Protein AF-A0A357EX44-F1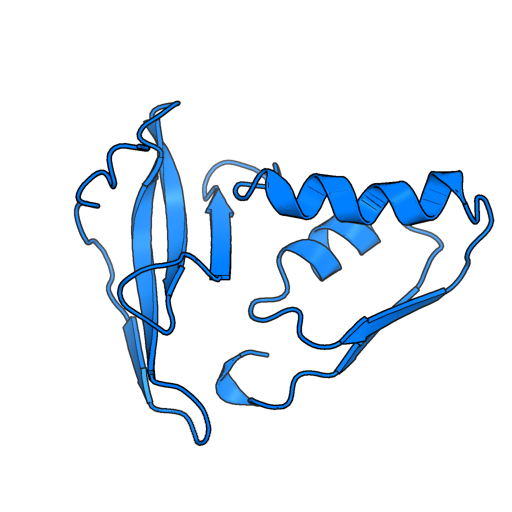 (afdb_monomer)

pLDDT: mean 89.26, std 13.4, range [33.53, 98.25]

Structure (mmCIF, N/CA/C/O backbone):
data_AF-A0A357EX44-F1
#
_entry.id   AF-A0A357EX44-F1
#
loop_
_atom_site.group_PDB
_atom_site.id
_atom_site.type_symbol
_atom_site.label_atom_id
_atom_site.label_alt_id
_atom_site.label_comp_id
_atom_site.label_asym_id
_atom_site.label_entity_id
_atom_site.label_seq_id
_atom_site.pdbx_PDB_ins_code
_atom_site.Cartn_x
_atom_site.Cartn_y
_atom_site.Cartn_z
_atom_site.occupancy
_atom_site.B_iso_or_equiv
_atom_site.auth_seq_id
_atom_site.auth_comp_id
_atom_site.auth_asym_id
_atom_site.auth_atom_id
_atom_site.pdbx_PDB_model_num
ATOM 1 N N . LEU A 1 1 ? 13.404 18.555 -5.361 1.00 33.53 1 LEU A N 1
ATOM 2 C CA . LEU A 1 1 ? 13.331 17.889 -6.678 1.00 33.53 1 LEU A CA 1
ATOM 3 C C . LEU A 1 1 ? 13.969 16.526 -6.474 1.00 33.53 1 LEU A C 1
ATOM 5 O O . LEU A 1 1 ? 15.186 16.462 -6.400 1.00 33.53 1 LEU A O 1
ATOM 9 N N . ALA A 1 2 ? 13.162 15.516 -6.144 1.00 37.91 2 ALA A N 1
ATOM 10 C CA . ALA A 1 2 ? 13.677 14.197 -5.790 1.00 37.91 2 ALA A CA 1
ATOM 11 C C . ALA A 1 2 ? 14.188 13.502 -7.054 1.00 37.91 2 ALA A C 1
ATOM 13 O O . ALA A 1 2 ? 13.525 13.530 -8.089 1.00 37.91 2 ALA A O 1
ATOM 14 N N . ASP A 1 3 ? 15.390 12.954 -6.947 1.00 36.22 3 ASP A N 1
ATOM 15 C CA . ASP A 1 3 ? 16.073 12.187 -7.974 1.00 36.22 3 ASP A CA 1
ATOM 16 C C . ASP A 1 3 ? 15.255 10.912 -8.232 1.00 36.22 3 ASP A C 1
ATOM 18 O O . ASP A 1 3 ? 15.151 10.043 -7.362 1.00 36.22 3 ASP A O 1
ATOM 22 N N . TYR A 1 4 ? 14.575 10.834 -9.378 1.00 42.22 4 TYR A N 1
ATOM 23 C CA . TYR A 1 4 ? 13.848 9.632 -9.784 1.00 42.22 4 TYR A CA 1
ATOM 24 C C . TYR A 1 4 ? 14.889 8.598 -10.215 1.00 42.22 4 TYR A C 1
ATOM 26 O O . TYR A 1 4 ? 15.261 8.515 -11.386 1.00 42.22 4 TYR A O 1
ATOM 34 N N . ALA A 1 5 ? 15.415 7.863 -9.235 1.00 47.81 5 ALA A N 1
ATOM 35 C CA . ALA A 1 5 ? 16.392 6.809 -9.446 1.00 47.81 5 ALA A CA 1
ATOM 36 C C . ALA A 1 5 ? 15.894 5.837 -10.528 1.00 47.81 5 ALA A C 1
ATOM 38 O O . ALA A 1 5 ? 14.788 5.300 -10.449 1.00 47.81 5 ALA A O 1
ATOM 39 N N . GLN A 1 6 ? 16.719 5.619 -11.554 1.00 51.50 6 GLN A N 1
ATOM 40 C CA . GLN A 1 6 ? 16.449 4.626 -12.586 1.00 51.50 6 GLN A CA 1
ATOM 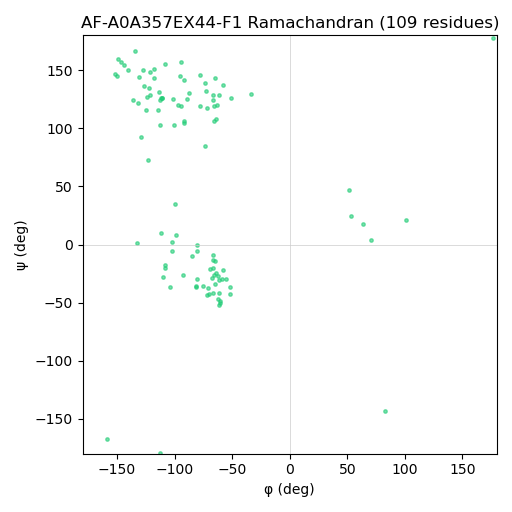41 C C . GLN A 1 6 ? 16.497 3.231 -11.958 1.00 51.50 6 GLN A C 1
ATOM 43 O O . GLN A 1 6 ? 17.568 2.713 -11.637 1.00 51.50 6 GLN A O 1
ATOM 48 N N . PHE A 1 7 ? 15.330 2.623 -11.774 1.00 57.38 7 PHE A N 1
ATOM 49 C CA . PHE A 1 7 ? 15.221 1.247 -11.314 1.00 57.38 7 PHE A CA 1
ATOM 50 C C . PHE A 1 7 ? 15.891 0.301 -12.319 1.00 57.38 7 PHE A C 1
ATOM 52 O O . PHE A 1 7 ? 15.585 0.324 -13.514 1.00 57.38 7 PHE A O 1
ATOM 59 N N . ARG A 1 8 ? 16.794 -0.572 -11.851 1.00 57.47 8 ARG A N 1
ATOM 60 C CA . ARG A 1 8 ? 17.196 -1.740 -12.648 1.00 57.47 8 ARG A CA 1
ATOM 61 C C . ARG A 1 8 ? 16.023 -2.713 -12.656 1.00 57.47 8 ARG A C 1
ATOM 63 O O . ARG A 1 8 ? 15.624 -3.176 -11.592 1.00 57.47 8 ARG A O 1
ATOM 70 N N . LEU A 1 9 ? 15.478 -2.965 -13.844 1.00 63.47 9 LEU A N 1
ATOM 71 C CA . LEU A 1 9 ? 14.323 -3.834 -14.056 1.00 63.47 9 LEU A CA 1
ATOM 72 C C . LEU A 1 9 ? 14.749 -5.306 -14.005 1.00 63.47 9 LEU A C 1
ATOM 74 O O . LEU A 1 9 ? 15.527 -5.756 -14.847 1.00 63.47 9 LEU A O 1
ATOM 78 N N . ALA A 1 10 ? 14.196 -6.057 -13.058 1.00 70.25 10 ALA A N 1
ATOM 79 C CA . ALA A 1 10 ? 14.163 -7.516 -13.080 1.00 70.25 10 ALA A CA 1
ATOM 80 C C . ALA A 1 10 ? 12.700 -7.990 -13.042 1.00 70.25 10 ALA A C 1
ATOM 82 O O . ALA A 1 10 ? 11.847 -7.315 -12.473 1.00 70.25 10 ALA A O 1
ATOM 83 N N . ALA A 1 11 ? 12.400 -9.136 -13.663 1.00 81.94 11 ALA A N 1
ATOM 84 C CA . ALA A 1 11 ? 11.076 -9.774 -13.608 1.00 81.94 11 ALA A CA 1
ATOM 85 C C . ALA A 1 11 ? 9.884 -8.847 -13.967 1.00 81.94 11 ALA A C 1
ATOM 87 O O . ALA A 1 11 ? 8.880 -8.809 -13.256 1.00 81.94 11 ALA A O 1
ATOM 88 N N . LEU A 1 12 ? 9.996 -8.093 -15.071 1.00 90.25 12 LEU A N 1
ATOM 89 C CA . LEU A 1 12 ? 8.915 -7.230 -15.555 1.00 90.25 12 LEU A CA 1
ATOM 90 C C . LEU A 1 12 ? 7.710 -8.060 -16.022 1.00 90.25 12 LEU A C 1
ATOM 92 O O . LEU A 1 12 ? 7.828 -8.884 -16.927 1.00 90.25 12 LEU A O 1
ATOM 96 N N . ASN A 1 13 ? 6.552 -7.765 -15.447 1.00 91.50 13 ASN A N 1
ATOM 97 C CA . ASN A 1 13 ? 5.236 -8.162 -15.920 1.00 91.50 13 ASN A CA 1
ATOM 98 C C . ASN A 1 13 ? 4.523 -6.898 -16.403 1.00 91.50 13 ASN A C 1
ATOM 100 O O . ASN A 1 13 ? 4.450 -5.917 -15.666 1.00 91.50 13 ASN A O 1
ATOM 104 N N . ASP A 1 14 ? 4.032 -6.915 -17.636 1.00 93.75 14 ASP A N 1
ATOM 105 C CA . ASP A 1 14 ? 3.343 -5.792 -18.274 1.00 93.75 14 ASP A CA 1
ATOM 106 C C . ASP A 1 14 ? 1.974 -6.295 -18.741 1.00 93.75 14 ASP A C 1
ATOM 108 O O . ASP A 1 14 ? 1.897 -7.243 -19.525 1.00 93.75 14 ASP A O 1
ATOM 112 N N . ILE A 1 15 ? 0.913 -5.743 -18.159 1.00 93.75 15 ILE A N 1
ATOM 113 C CA . ILE A 1 15 ? -0.452 -6.263 -18.222 1.00 93.75 15 ILE A CA 1
ATOM 114 C C . ILE A 1 15 ? -1.378 -5.105 -18.580 1.00 93.75 15 ILE A C 1
ATOM 116 O O . ILE A 1 15 ? -1.452 -4.125 -17.845 1.00 93.75 15 ILE A O 1
ATOM 120 N N . ASP A 1 16 ? -2.118 -5.234 -19.677 1.00 95.75 16 ASP A N 1
ATOM 121 C CA . ASP A 1 16 ? -3.225 -4.329 -19.984 1.00 95.75 16 ASP A CA 1
ATOM 122 C C . ASP A 1 16 ? -4.515 -4.850 -19.334 1.00 95.75 16 ASP A C 1
ATOM 124 O O . ASP A 1 16 ? -4.873 -6.024 -19.471 1.00 95.75 16 ASP A O 1
ATOM 128 N N . THR A 1 17 ? -5.215 -3.967 -18.631 1.00 95.06 17 THR A N 1
ATOM 129 C CA . THR A 1 17 ? -6.556 -4.176 -18.076 1.00 95.06 17 THR A CA 1
ATOM 130 C C . THR A 1 17 ? -7.555 -3.273 -18.799 1.00 95.06 17 THR A C 1
ATOM 132 O O . THR A 1 17 ? -7.201 -2.519 -19.706 1.00 95.06 17 THR A O 1
ATOM 135 N N . GLU A 1 18 ? -8.828 -3.326 -18.404 1.00 95.50 18 GLU A N 1
ATOM 136 C CA . GLU A 1 18 ? -9.843 -2.408 -18.935 1.00 95.50 18 GLU A CA 1
ATOM 137 C C . GLU A 1 18 ? -9.529 -0.934 -18.618 1.00 95.50 18 GLU A C 1
ATOM 139 O O . GLU A 1 18 ? -9.864 -0.052 -19.408 1.00 95.50 18 GLU A O 1
ATOM 144 N N . TYR A 1 19 ? -8.860 -0.664 -17.491 1.00 94.69 19 TYR A N 1
ATOM 145 C CA . TYR A 1 19 ? -8.646 0.696 -16.993 1.00 94.69 19 TYR A CA 1
ATOM 146 C C . TYR A 1 19 ? -7.192 1.166 -17.091 1.00 94.69 19 TYR A C 1
ATOM 148 O O . TYR A 1 19 ? -6.958 2.371 -17.194 1.00 94.69 19 TYR A O 1
ATOM 156 N N . ASN A 1 20 ? -6.210 0.261 -17.049 1.00 94.06 20 ASN A N 1
ATOM 157 C CA . ASN A 1 20 ? -4.805 0.620 -16.885 1.00 94.06 20 ASN A CA 1
ATOM 158 C C . ASN A 1 20 ? -3.853 -0.316 -17.630 1.00 94.06 20 ASN A C 1
ATOM 160 O O . ASN A 1 20 ? -4.128 -1.491 -17.845 1.00 94.06 20 ASN A O 1
ATOM 164 N N . ARG A 1 21 ? -2.653 0.197 -17.916 1.00 94.94 21 ARG A N 1
ATOM 165 C CA . ARG A 1 21 ? -1.494 -0.629 -18.259 1.00 94.94 21 ARG A CA 1
ATOM 166 C C . ARG A 1 21 ? -0.592 -0.779 -17.044 1.00 94.94 21 ARG A C 1
ATOM 168 O O . ARG A 1 21 ? 0.152 0.137 -16.693 1.00 94.94 21 ARG A O 1
ATOM 175 N N . ILE A 1 22 ? -0.667 -1.932 -16.405 1.00 94.62 22 ILE A N 1
ATOM 176 C CA . ILE A 1 22 ? 0.012 -2.252 -15.157 1.00 94.62 22 ILE A CA 1
ATOM 177 C C . ILE A 1 22 ? 1.390 -2.838 -15.457 1.00 94.62 22 ILE A C 1
ATOM 179 O O . ILE A 1 22 ? 1.527 -3.840 -16.150 1.00 94.62 22 ILE A O 1
ATOM 183 N N . ARG A 1 23 ? 2.428 -2.243 -14.875 1.00 94.12 23 ARG A N 1
ATOM 184 C CA . ARG A 1 23 ? 3.808 -2.727 -14.909 1.00 94.12 23 ARG A CA 1
ATOM 185 C C . ARG A 1 23 ? 4.235 -3.119 -13.506 1.00 94.12 23 ARG A C 1
ATOM 187 O O . ARG A 1 23 ? 4.332 -2.263 -12.633 1.00 94.12 23 ARG A O 1
ATOM 194 N N . ILE A 1 24 ? 4.511 -4.399 -13.294 1.00 93.81 24 ILE A N 1
ATOM 195 C CA . ILE A 1 24 ? 5.032 -4.933 -12.033 1.00 93.81 24 ILE A CA 1
ATOM 196 C C . ILE A 1 24 ? 6.456 -5.401 -12.271 1.00 93.81 24 ILE A C 1
ATOM 198 O O . ILE A 1 24 ? 6.698 -6.199 -13.170 1.00 93.81 24 ILE A O 1
ATOM 202 N N . PHE A 1 25 ? 7.405 -4.933 -11.475 1.00 94.12 25 PHE A N 1
ATOM 203 C CA . PHE A 1 25 ? 8.797 -5.349 -11.610 1.00 94.12 25 PHE A CA 1
ATOM 204 C C . PHE A 1 25 ? 9.513 -5.334 -10.269 1.00 94.12 25 PHE A C 1
ATOM 206 O O . PHE A 1 25 ? 9.095 -4.679 -9.313 1.00 94.12 25 PHE A O 1
ATOM 213 N N . GLU A 1 26 ? 10.607 -6.078 -10.211 1.00 95.31 26 GLU A N 1
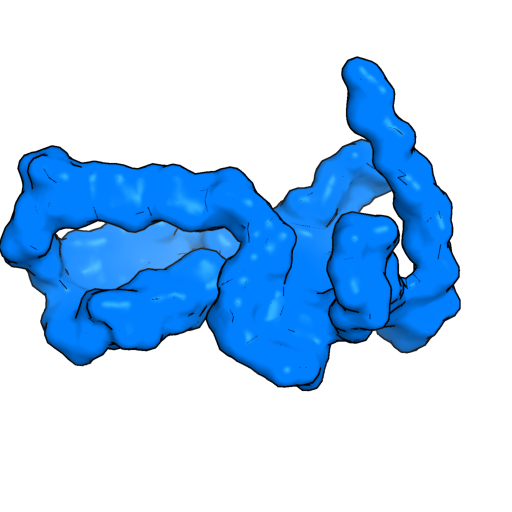ATOM 214 C CA . GLU A 1 26 ? 11.504 -6.092 -9.071 1.00 95.31 26 GLU A CA 1
ATOM 215 C C . GLU A 1 26 ? 12.656 -5.122 -9.286 1.00 95.31 26 GLU A C 1
ATOM 217 O O . GLU A 1 26 ? 13.138 -4.913 -10.404 1.00 95.31 26 GLU A O 1
ATOM 222 N N . THR A 1 27 ? 13.082 -4.507 -8.192 1.00 93.56 27 THR A N 1
ATOM 223 C CA . THR A 1 27 ? 14.180 -3.554 -8.159 1.00 93.56 27 THR A CA 1
ATOM 224 C C . THR A 1 27 ? 14.749 -3.446 -6.743 1.00 93.56 27 THR A C 1
ATOM 226 O O . THR A 1 27 ? 14.465 -4.273 -5.879 1.00 93.56 27 THR A O 1
ATOM 229 N N . THR A 1 28 ? 15.572 -2.436 -6.493 1.00 93.81 28 THR A N 1
ATOM 230 C CA . THR A 1 28 ? 16.176 -2.168 -5.191 1.00 93.81 28 THR A CA 1
ATOM 231 C C . THR A 1 28 ? 15.800 -0.766 -4.737 1.00 93.81 28 THR A C 1
ATOM 233 O O . THR A 1 28 ? 15.869 0.177 -5.525 1.00 93.81 28 THR A O 1
ATOM 236 N N . ASP A 1 29 ? 15.411 -0.625 -3.473 1.00 91.50 29 ASP A N 1
ATOM 237 C CA . ASP A 1 29 ? 15.188 0.681 -2.857 1.00 91.50 29 ASP A CA 1
ATOM 238 C C . ASP A 1 29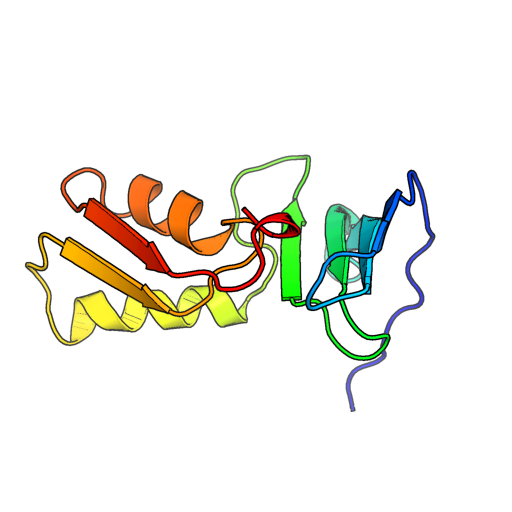 ? 16.509 1.471 -2.823 1.00 91.50 29 ASP A C 1
ATOM 240 O O . ASP A 1 29 ? 17.478 1.010 -2.209 1.00 91.50 29 ASP A O 1
ATOM 244 N N . PRO A 1 30 ? 16.591 2.649 -3.465 1.00 88.56 30 PRO A N 1
ATOM 245 C CA . PRO A 1 30 ? 17.823 3.427 -3.506 1.00 88.56 30 PRO A CA 1
ATOM 246 C C . PRO A 1 30 ? 18.244 3.973 -2.132 1.00 88.56 30 PRO A C 1
ATOM 248 O O . PRO A 1 30 ? 19.415 4.303 -1.960 1.00 88.56 30 PRO A O 1
ATOM 251 N N . GLU A 1 31 ? 17.335 4.079 -1.156 1.00 89.62 31 GLU A N 1
ATOM 252 C CA . GLU A 1 31 ? 17.652 4.630 0.166 1.00 89.62 31 GLU A CA 1
ATOM 253 C C . GLU A 1 31 ? 18.315 3.608 1.101 1.00 89.62 31 GLU A C 1
ATOM 255 O O . GLU A 1 31 ? 19.171 3.974 1.907 1.00 89.62 31 GLU A O 1
ATOM 260 N N . ASN A 1 32 ? 17.907 2.338 1.037 1.00 91.75 32 ASN A N 1
ATOM 261 C CA . ASN A 1 32 ? 18.318 1.312 2.007 1.00 91.75 32 ASN A CA 1
ATOM 262 C C . ASN A 1 32 ? 18.794 -0.005 1.376 1.00 91.75 32 ASN A C 1
ATOM 264 O O . ASN A 1 32 ? 19.168 -0.926 2.099 1.00 91.75 32 ASN A O 1
ATOM 268 N N . LEU A 1 33 ? 18.814 -0.083 0.044 1.00 93.75 33 LEU A N 1
ATOM 269 C CA . LEU A 1 33 ? 19.278 -1.225 -0.740 1.00 93.75 33 LEU A CA 1
ATOM 270 C C . LEU A 1 33 ? 18.469 -2.521 -0.558 1.00 93.75 33 LEU A C 1
ATOM 272 O O . LEU A 1 33 ? 18.934 -3.594 -0.947 1.00 93.75 33 LEU A O 1
ATOM 276 N N . ARG A 1 34 ? 17.249 -2.444 -0.015 1.00 94.75 34 ARG A N 1
ATOM 277 C CA . ARG A 1 34 ? 16.370 -3.609 0.143 1.00 94.75 34 ARG A CA 1
ATOM 278 C C . ARG A 1 34 ? 15.692 -3.988 -1.180 1.00 94.75 34 ARG A C 1
ATOM 280 O O . ARG A 1 34 ? 15.368 -3.103 -1.979 1.00 94.75 34 ARG A O 1
ATOM 287 N N . PRO A 1 35 ? 15.448 -5.286 -1.430 1.00 95.50 35 PRO A N 1
ATOM 288 C CA . PRO A 1 35 ? 14.727 -5.744 -2.610 1.00 95.50 35 PRO A CA 1
ATOM 289 C C . PRO A 1 35 ? 13.260 -5.300 -2.558 1.00 95.50 35 PRO A C 1
ATOM 291 O O . PRO A 1 35 ? 12.552 -5.532 -1.578 1.00 95.50 35 PRO A O 1
ATOM 294 N N . LEU A 1 36 ? 12.803 -4.682 -3.642 1.00 94.88 36 LEU A N 1
ATOM 295 C CA . LEU A 1 36 ? 11.458 -4.152 -3.823 1.00 94.88 36 LEU A CA 1
ATOM 296 C C . LEU A 1 36 ? 10.761 -4.867 -4.969 1.00 94.88 36 LEU A C 1
ATOM 298 O O . LEU A 1 36 ? 11.361 -5.103 -6.014 1.00 94.88 36 LEU A O 1
ATOM 302 N N . ARG A 1 37 ? 9.459 -5.091 -4.820 1.00 94.50 37 ARG A N 1
ATOM 303 C CA . ARG A 1 37 ? 8.550 -5.267 -5.951 1.00 94.50 37 ARG A CA 1
ATOM 304 C C . ARG A 1 37 ? 7.633 -4.063 -6.016 1.00 94.50 37 ARG A C 1
ATOM 306 O O . ARG A 1 37 ? 6.986 -3.730 -5.025 1.00 94.50 37 ARG A O 1
ATOM 313 N N . VAL A 1 38 ? 7.593 -3.419 -7.173 1.00 93.88 38 VAL A N 1
ATOM 314 C CA . VAL A 1 38 ? 6.812 -2.204 -7.409 1.00 93.88 38 VAL A CA 1
ATOM 315 C C . VAL A 1 38 ? 5.770 -2.447 -8.488 1.00 93.88 38 VAL A C 1
ATOM 317 O O . VAL A 1 38 ? 5.969 -3.274 -9.376 1.00 93.88 38 VAL A O 1
ATOM 320 N N . MET A 1 39 ? 4.670 -1.712 -8.401 1.00 93.81 39 MET A N 1
ATOM 321 C CA . MET A 1 39 ? 3.607 -1.657 -9.393 1.00 93.81 39 MET A CA 1
ATOM 322 C C . MET A 1 39 ? 3.445 -0.213 -9.864 1.00 93.81 39 MET A C 1
ATOM 324 O O . MET A 1 39 ? 3.308 0.702 -9.045 1.00 93.81 39 MET A O 1
ATOM 328 N N . MET A 1 40 ? 3.463 -0.039 -11.183 1.00 93.81 40 MET A N 1
ATOM 329 C CA . MET A 1 40 ? 3.341 1.236 -11.876 1.00 93.81 40 MET A CA 1
ATOM 330 C C . MET A 1 40 ? 2.221 1.194 -12.915 1.00 93.81 40 MET A C 1
ATOM 332 O O . MET A 1 40 ? 2.143 0.231 -13.670 1.00 93.81 40 MET A O 1
ATOM 336 N N . ILE A 1 41 ? 1.393 2.235 -13.004 1.00 93.31 41 ILE A N 1
ATOM 337 C CA . ILE A 1 41 ? 0.376 2.371 -14.079 1.00 93.31 41 ILE A CA 1
ATOM 338 C C . ILE A 1 41 ? 0.740 3.468 -15.085 1.00 93.31 41 ILE A C 1
ATOM 340 O O . ILE A 1 41 ? 0.318 3.469 -16.238 1.00 93.31 41 ILE A O 1
ATOM 344 N N . ASP A 1 42 ? 1.614 4.377 -14.669 1.00 88.94 42 ASP A N 1
ATOM 345 C CA . ASP A 1 42 ? 2.160 5.474 -15.452 1.00 88.94 42 ASP A CA 1
ATOM 346 C C . ASP A 1 42 ? 3.686 5.542 -15.219 1.00 88.94 42 ASP A C 1
ATOM 348 O O . ASP A 1 42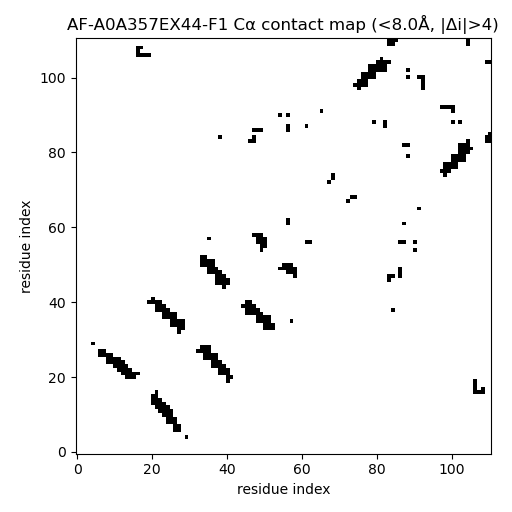 ? 4.203 4.839 -14.353 1.00 88.94 42 ASP A O 1
ATOM 352 N N . PRO A 1 43 ? 4.460 6.293 -16.020 1.00 82.38 43 PRO A N 1
ATOM 353 C CA . PRO A 1 43 ? 5.914 6.352 -15.860 1.00 82.38 43 PRO A CA 1
ATOM 354 C C . PRO A 1 43 ? 6.393 7.296 -14.740 1.00 82.38 43 PRO A C 1
ATOM 356 O O . PRO A 1 43 ? 7.601 7.428 -14.557 1.00 82.38 43 PRO A O 1
ATOM 359 N N . TYR A 1 44 ? 5.497 7.980 -14.028 1.00 83.62 44 TYR A N 1
ATOM 360 C CA . TYR A 1 44 ? 5.832 9.065 -13.104 1.00 83.62 44 TYR A CA 1
ATOM 361 C C . TYR A 1 44 ? 5.754 8.651 -11.635 1.00 83.62 44 TYR A C 1
ATOM 363 O O . TYR A 1 44 ? 6.575 9.101 -10.835 1.00 83.62 44 TYR A O 1
ATOM 371 N N . PHE A 1 45 ? 4.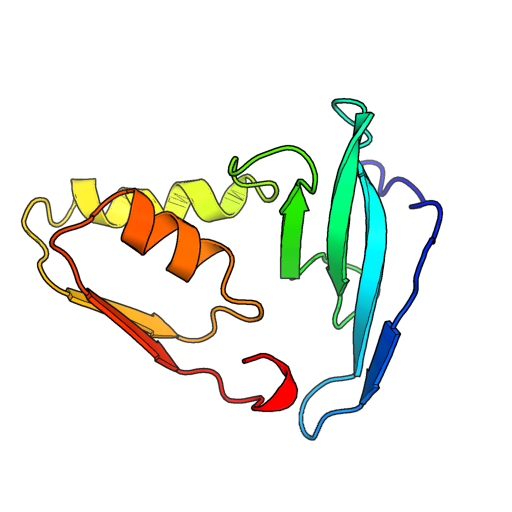790 7.805 -11.272 1.00 84.31 45 PHE A N 1
ATOM 372 C CA . PHE A 1 45 ? 4.543 7.438 -9.880 1.00 84.31 45 PHE A CA 1
ATOM 373 C C . PHE A 1 45 ? 4.521 5.929 -9.667 1.00 84.31 45 PHE A C 1
ATOM 375 O O . PHE A 1 45 ? 4.138 5.162 -10.546 1.00 84.31 45 PHE A O 1
ATOM 382 N N . VAL A 1 46 ? 4.925 5.523 -8.462 1.00 89.94 46 VAL A N 1
ATOM 383 C CA . VAL A 1 46 ? 4.744 4.165 -7.943 1.00 89.94 46 VAL A CA 1
ATOM 384 C C . VAL A 1 46 ? 3.460 4.145 -7.120 1.00 89.94 46 VAL A C 1
ATOM 386 O O . VAL A 1 46 ? 3.352 4.869 -6.130 1.00 89.94 46 VAL A O 1
ATOM 389 N N . GLN A 1 47 ? 2.495 3.326 -7.528 1.00 88.88 47 GLN A N 1
ATOM 390 C CA . GLN A 1 47 ? 1.159 3.259 -6.928 1.00 88.88 47 GLN A CA 1
ATOM 391 C C . GLN A 1 47 ? 1.092 2.184 -5.837 1.00 88.88 47 GLN A C 1
ATOM 393 O O . GLN A 1 47 ? 0.300 2.299 -4.906 1.00 88.88 47 GLN A O 1
ATOM 398 N N . SER A 1 48 ? 1.940 1.154 -5.919 1.00 91.81 48 SER A N 1
ATOM 399 C CA . SER A 1 48 ? 2.087 0.143 -4.870 1.00 91.81 48 SER A CA 1
ATOM 400 C C . SER A 1 48 ? 3.508 -0.413 -4.852 1.00 91.81 48 SER A C 1
ATOM 402 O O . SER A 1 48 ? 4.147 -0.542 -5.896 1.00 91.81 48 SER A O 1
ATOM 404 N N . ALA A 1 49 ? 4.018 -0.729 -3.663 1.00 93.69 49 ALA A N 1
ATOM 405 C CA . ALA A 1 49 ? 5.310 -1.380 -3.502 1.00 93.69 49 ALA A CA 1
ATOM 406 C C . ALA A 1 49 ? 5.356 -2.213 -2.222 1.00 93.69 49 ALA A C 1
ATOM 408 O O . ALA A 1 49 ? 4.776 -1.832 -1.203 1.00 93.69 49 ALA A O 1
ATOM 409 N N . ILE A 1 50 ? 6.094 -3.317 -2.268 1.00 93.69 50 ILE A N 1
ATOM 410 C CA . ILE A 1 50 ? 6.399 -4.161 -1.111 1.00 93.69 50 ILE A CA 1
ATOM 411 C C . ILE A 1 50 ? 7.897 -4.442 -1.061 1.00 93.69 50 ILE A C 1
ATOM 413 O O . ILE A 1 50 ? 8.532 -4.628 -2.103 1.00 93.69 50 ILE A O 1
ATOM 417 N N . TYR A 1 51 ? 8.455 -4.511 0.146 1.00 94.88 51 TYR A N 1
ATOM 418 C CA . TYR A 1 51 ? 9.755 -5.142 0.329 1.00 94.88 51 TYR A CA 1
ATOM 419 C C . TYR A 1 51 ? 9.600 -6.659 0.206 1.00 94.88 51 TYR A C 1
ATOM 421 O O . TYR A 1 51 ? 8.627 -7.234 0.689 1.00 94.88 51 TYR A O 1
ATOM 429 N N . LEU A 1 52 ? 10.548 -7.309 -0.463 1.00 94.44 52 LEU A N 1
ATOM 430 C CA . LEU A 1 52 ? 10.558 -8.769 -0.617 1.00 94.44 52 LEU A CA 1
ATOM 431 C C . LEU A 1 52 ? 11.213 -9.483 0.575 1.00 94.44 52 LEU A C 1
ATOM 433 O O . LEU A 1 52 ? 11.139 -10.704 0.678 1.00 94.44 52 LEU A O 1
ATOM 437 N N . ASP A 1 53 ? 11.851 -8.727 1.469 1.00 94.88 53 ASP A N 1
ATOM 438 C CA . ASP A 1 53 ? 12.597 -9.210 2.633 1.00 94.88 53 ASP A CA 1
ATOM 439 C C . ASP A 1 53 ? 11.937 -8.852 3.981 1.00 94.88 53 ASP A C 1
ATOM 441 O O . ASP A 1 53 ? 12.552 -9.027 5.032 1.00 94.88 53 ASP A O 1
ATOM 445 N N . GLY A 1 54 ? 10.698 -8.347 3.981 1.00 89.56 54 GLY A N 1
ATOM 446 C CA . GLY A 1 54 ? 9.963 -8.033 5.208 1.00 89.56 54 GLY A CA 1
ATOM 447 C C . GLY A 1 54 ? 8.598 -7.380 4.973 1.00 89.56 54 GLY A C 1
ATOM 448 O O . GLY A 1 54 ? 8.220 -7.084 3.845 1.00 89.56 54 GLY A O 1
ATOM 449 N N . ASP A 1 55 ? 7.875 -7.122 6.066 1.00 84.75 55 ASP A N 1
ATOM 450 C CA . ASP A 1 55 ? 6.488 -6.620 6.047 1.00 84.75 55 ASP A CA 1
ATOM 451 C C . ASP A 1 55 ? 6.359 -5.104 6.267 1.00 84.75 55 ASP A C 1
ATOM 453 O O . ASP A 1 55 ? 5.251 -4.585 6.449 1.00 84.75 55 ASP A O 1
ATOM 457 N N . ASP A 1 56 ? 7.480 -4.382 6.289 1.00 84.38 56 ASP A N 1
ATOM 458 C CA . ASP A 1 56 ? 7.463 -2.929 6.430 1.00 84.38 56 ASP A CA 1
ATOM 459 C C . ASP A 1 56 ? 6.790 -2.269 5.214 1.00 84.38 56 ASP A C 1
ATOM 461 O O . ASP A 1 56 ? 7.002 -2.694 4.073 1.00 84.38 56 ASP A O 1
ATOM 465 N N . PRO A 1 57 ? 6.035 -1.177 5.410 1.00 85.44 57 PRO A N 1
ATOM 466 C CA . PRO A 1 57 ? 5.516 -0.397 4.297 1.00 85.44 57 PRO A CA 1
ATOM 467 C C . PRO A 1 57 ? 6.660 0.266 3.520 1.00 85.44 57 PRO A C 1
ATOM 469 O O . PRO A 1 57 ? 7.386 1.111 4.063 1.00 85.44 57 PRO A O 1
ATOM 472 N N . ALA A 1 58 ? 6.771 -0.087 2.237 1.00 91.12 58 ALA A N 1
ATOM 473 C CA . ALA A 1 58 ? 7.731 0.493 1.297 1.00 91.12 58 ALA A CA 1
ATOM 474 C C . ALA A 1 58 ? 7.374 1.937 0.911 1.00 91.12 58 ALA A C 1
ATOM 476 O O . ALA A 1 58 ? 8.245 2.798 0.800 1.00 91.12 58 ALA A O 1
ATOM 477 N N . LEU A 1 59 ? 6.082 2.243 0.756 1.00 90.25 59 LEU A N 1
ATOM 478 C CA . LEU A 1 59 ? 5.622 3.587 0.412 1.00 90.25 59 LEU A CA 1
ATOM 479 C C . LEU A 1 59 ? 5.323 4.385 1.679 1.00 90.25 59 LEU A C 1
ATOM 481 O O . LEU A 1 59 ? 4.305 4.194 2.333 1.00 90.25 59 LEU A O 1
ATOM 485 N N . LYS A 1 60 ? 6.201 5.336 2.018 1.00 88.62 60 LYS A N 1
ATOM 486 C CA . LYS A 1 60 ? 6.091 6.138 3.252 1.00 88.62 60 LYS A CA 1
ATOM 487 C C . LYS A 1 60 ? 4.749 6.860 3.396 1.00 88.62 60 LYS A C 1
ATOM 489 O O . LYS A 1 60 ? 4.307 7.066 4.523 1.00 88.62 60 LYS A O 1
ATOM 494 N N . TYR A 1 61 ? 4.098 7.234 2.290 1.00 88.94 61 TYR A N 1
ATOM 495 C CA . TYR A 1 61 ? 2.823 7.943 2.358 1.00 88.94 61 TYR A CA 1
ATOM 496 C C . TYR A 1 61 ? 1.684 7.076 2.923 1.00 88.94 61 TYR A C 1
ATOM 498 O O . TYR A 1 61 ? 0.789 7.629 3.559 1.00 88.94 61 TYR A O 1
ATOM 506 N N . SER A 1 62 ? 1.717 5.742 2.751 1.00 90.00 62 SER A N 1
ATOM 507 C CA . SER A 1 62 ? 0.648 4.856 3.251 1.00 90.00 62 SER A CA 1
ATOM 508 C C . SER A 1 62 ? 0.539 4.913 4.773 1.00 90.00 62 SER A C 1
ATOM 510 O O . SER A 1 62 ? -0.548 4.785 5.330 1.00 90.00 62 SER A O 1
ATOM 512 N N . ARG A 1 63 ? 1.648 5.228 5.454 1.00 90.69 63 ARG A N 1
ATOM 513 C CA . ARG A 1 63 ? 1.707 5.390 6.912 1.00 90.69 63 ARG A CA 1
ATOM 514 C C . ARG A 1 63 ? 0.762 6.479 7.417 1.00 90.69 63 ARG A C 1
ATOM 516 O O . ARG A 1 63 ? 0.256 6.373 8.530 1.00 90.69 63 ARG A O 1
ATOM 523 N N . PHE A 1 64 ? 0.488 7.512 6.614 1.00 93.81 64 PHE A N 1
ATOM 524 C CA . PHE A 1 64 ? -0.429 8.584 7.007 1.00 93.81 64 PHE A CA 1
ATOM 525 C C . PHE A 1 64 ? -1.887 8.125 7.080 1.00 93.81 64 PHE A C 1
ATOM 527 O O . PHE A 1 64 ? -2.666 8.736 7.806 1.00 93.81 64 PHE A O 1
ATOM 534 N N . TYR A 1 65 ? -2.266 7.027 6.421 1.00 94.50 65 TYR A N 1
ATOM 535 C CA . TYR A 1 65 ? -3.619 6.481 6.551 1.00 94.50 65 TYR A CA 1
ATOM 536 C C . TYR A 1 65 ? -3.922 5.995 7.978 1.00 94.50 65 TYR A C 1
ATOM 538 O O . TYR A 1 65 ? -5.073 6.039 8.413 1.00 94.50 65 TYR A O 1
ATOM 546 N N . HIS A 1 66 ? -2.901 5.646 8.769 1.00 95.12 66 HIS A N 1
ATOM 547 C CA . HIS A 1 66 ? -3.072 5.315 10.187 1.00 95.12 66 HIS A CA 1
ATOM 548 C C . HIS A 1 66 ? -3.515 6.501 11.059 1.00 95.12 66 HIS A C 1
ATOM 550 O O . HIS A 1 66 ? -3.990 6.281 12.177 1.00 95.12 66 HIS A O 1
ATOM 556 N N . LEU A 1 67 ? -3.456 7.746 10.561 1.00 96.38 67 LEU A N 1
ATOM 557 C CA . LEU A 1 67 ? -4.036 8.905 11.253 1.00 96.38 67 LEU A CA 1
ATOM 558 C C . LEU A 1 67 ? -5.540 8.742 11.504 1.00 96.38 67 LEU A C 1
ATOM 560 O O . LEU A 1 67 ? -6.057 9.340 12.445 1.00 96.38 67 LEU A O 1
ATOM 564 N N . ALA A 1 68 ? -6.236 7.882 10.752 1.00 95.06 68 ALA A N 1
ATOM 565 C CA . ALA A 1 68 ? -7.628 7.535 11.027 1.00 95.06 68 ALA A CA 1
ATOM 566 C C . ALA A 1 68 ? -7.854 7.094 12.490 1.00 95.06 68 ALA A C 1
ATOM 568 O O . ALA A 1 68 ? -8.845 7.492 13.099 1.00 95.06 68 ALA A O 1
ATOM 569 N N . ARG A 1 69 ? -6.900 6.367 13.099 1.00 95.69 69 ARG A N 1
ATOM 570 C CA . ARG A 1 69 ? -6.967 5.925 14.509 1.00 95.69 69 ARG A CA 1
ATOM 571 C C . ARG A 1 69 ? -6.912 7.080 15.508 1.00 95.69 69 ARG A C 1
ATOM 573 O O . ARG A 1 69 ? -7.385 6.926 16.629 1.00 95.69 69 ARG A O 1
ATOM 580 N N . HIS A 1 70 ? -6.307 8.208 15.137 1.00 96.62 70 HIS A N 1
ATOM 581 C CA . HIS A 1 70 ? -6.275 9.394 15.991 1.00 96.62 70 HIS A CA 1
ATOM 582 C C . HIS A 1 70 ? -7.665 10.030 16.097 1.00 96.62 70 HIS A C 1
ATOM 584 O O . HIS A 1 70 ? -8.092 10.391 17.188 1.00 96.62 70 HIS A O 1
ATOM 590 N N . TYR A 1 71 ? -8.381 10.123 14.973 1.00 97.00 71 TYR A N 1
ATOM 591 C CA . TYR A 1 71 ? -9.710 10.737 14.914 1.00 97.00 71 TYR A CA 1
ATOM 592 C C . TYR A 1 71 ? -10.829 9.799 15.363 1.00 97.00 71 TYR A C 1
ATOM 594 O O . TYR A 1 71 ? -11.789 10.244 15.986 1.00 97.00 71 TYR A O 1
ATOM 602 N N . ASN A 1 72 ? -10.709 8.507 15.061 1.00 97.31 72 ASN A N 1
ATOM 603 C CA . ASN A 1 72 ? -11.626 7.483 15.530 1.00 97.31 72 ASN A CA 1
ATOM 604 C C . ASN A 1 72 ? -10.822 6.342 16.159 1.00 97.31 72 ASN A C 1
ATOM 606 O O . ASN A 1 72 ? -10.381 5.439 15.448 1.00 97.31 72 ASN A O 1
ATOM 610 N N . PRO A 1 73 ? -10.584 6.377 17.476 1.00 95.50 73 PRO A N 1
ATOM 611 C CA . PRO A 1 73 ? -9.819 5.337 18.118 1.00 95.50 73 PRO A CA 1
ATOM 612 C C . PRO A 1 73 ? -10.476 3.957 17.958 1.00 95.50 73 PRO A C 1
ATOM 614 O O . PRO A 1 73 ? -9.847 3.001 17.521 1.00 95.50 73 PRO A O 1
ATOM 617 N N . ASP A 1 74 ? -11.761 3.821 18.225 1.00 95.88 74 ASP A N 1
ATOM 618 C CA . ASP A 1 74 ? -12.363 2.494 18.369 1.00 95.88 74 ASP A CA 1
ATOM 619 C C . ASP A 1 74 ? -13.096 2.031 17.105 1.00 95.88 74 ASP A C 1
ATOM 621 O O . ASP A 1 74 ? -14.115 1.345 17.186 1.00 95.88 74 ASP A O 1
ATOM 625 N N . PHE A 1 75 ? -12.575 2.388 15.921 1.00 97.44 75 PHE A N 1
ATOM 626 C CA . PHE A 1 75 ? -13.121 1.871 14.668 1.00 97.44 75 PHE A CA 1
ATOM 627 C C . PHE A 1 75 ? -13.077 0.336 14.654 1.00 97.44 75 PHE A C 1
ATOM 629 O O . PHE A 1 75 ? -12.089 -0.293 15.042 1.00 97.44 75 PHE A O 1
ATOM 636 N N . ALA A 1 76 ? -14.161 -0.267 14.173 1.00 97.69 76 ALA A N 1
ATOM 637 C CA . ALA A 1 76 ? -14.270 -1.709 13.952 1.00 97.69 76 ALA A CA 1
ATOM 638 C C . ALA A 1 76 ? -14.258 -2.071 12.457 1.00 97.69 76 ALA A C 1
ATOM 640 O O . ALA A 1 76 ? -14.000 -3.218 12.091 1.00 97.69 76 ALA A O 1
ATOM 641 N N . SER A 1 77 ? -14.517 -1.098 11.587 1.00 97.88 77 SER A N 1
ATOM 642 C CA . SER A 1 77 ? -14.528 -1.263 10.138 1.00 97.88 77 SER A CA 1
ATOM 643 C C . SER A 1 77 ? -13.990 -0.014 9.442 1.00 97.88 77 SER A C 1
ATOM 645 O O . SER A 1 77 ? -14.047 1.093 9.987 1.00 97.88 77 SER A O 1
ATOM 647 N N . ALA A 1 78 ? -13.459 -0.203 8.238 1.00 97.81 78 ALA A N 1
ATOM 648 C CA . ALA A 1 78 ? -13.010 0.856 7.345 1.00 97.81 78 ALA A CA 1
ATOM 649 C C . ALA A 1 78 ? -13.384 0.519 5.894 1.00 97.81 78 ALA A C 1
ATOM 651 O O . ALA A 1 78 ? -13.424 -0.649 5.516 1.00 97.81 78 ALA A O 1
ATOM 652 N N . LEU A 1 79 ? -13.617 1.548 5.082 1.00 97.62 79 LEU A N 1
ATOM 653 C CA . LEU A 1 79 ? -13.773 1.431 3.634 1.00 97.62 79 LEU A CA 1
ATOM 654 C C . LEU A 1 79 ? -12.586 2.120 2.966 1.00 97.62 79 LEU A C 1
ATOM 656 O O . LEU A 1 79 ? -12.352 3.308 3.201 1.00 97.62 79 LEU A O 1
ATOM 660 N N . MET A 1 80 ? -11.863 1.394 2.122 1.00 96.44 80 MET A N 1
ATOM 661 C CA . MET A 1 80 ? -10.859 1.959 1.232 1.00 96.44 80 MET A CA 1
ATOM 662 C C . MET A 1 80 ? -11.437 2.077 -0.178 1.00 96.44 80 MET A C 1
ATOM 664 O O . MET A 1 80 ? -11.922 1.101 -0.744 1.00 96.44 80 MET A O 1
ATOM 668 N N . ILE A 1 81 ? -11.383 3.282 -0.741 1.00 96.50 81 ILE A N 1
ATOM 669 C CA . ILE A 1 81 ? -11.719 3.537 -2.145 1.00 96.50 81 ILE A CA 1
ATOM 670 C C . ILE A 1 81 ? -10.399 3.551 -2.923 1.00 96.50 81 ILE A C 1
ATOM 672 O O . ILE A 1 81 ? -9.514 4.350 -2.608 1.00 96.50 81 ILE A O 1
ATOM 676 N N . GLY A 1 82 ? -10.254 2.654 -3.896 1.00 92.81 82 GLY A N 1
ATOM 677 C CA . GLY A 1 82 ? -8.971 2.288 -4.498 1.00 92.81 82 GLY A CA 1
ATOM 678 C C . GLY A 1 82 ? -8.242 1.246 -3.649 1.00 92.81 82 GLY A C 1
ATOM 679 O O . GLY A 1 82 ? -8.875 0.408 -3.023 1.00 92.81 82 GLY A O 1
ATOM 680 N N . GLY A 1 83 ? -6.913 1.322 -3.558 1.00 88.62 83 GLY A N 1
ATOM 681 C CA . GLY A 1 83 ? -6.113 0.372 -2.767 1.00 88.62 83 GLY A CA 1
ATOM 682 C C . GLY A 1 83 ? -5.432 -0.723 -3.582 1.00 88.62 83 GLY A C 1
ATOM 683 O O . GLY A 1 83 ? -5.047 -1.741 -3.007 1.00 88.62 83 GLY A O 1
ATOM 684 N N . ALA A 1 84 ? -5.259 -0.480 -4.884 1.00 89.50 84 ALA A N 1
ATOM 685 C CA . ALA A 1 84 ? -4.548 -1.314 -5.846 1.00 89.50 84 ALA A CA 1
ATOM 686 C C . ALA A 1 84 ? -3.335 -2.073 -5.265 1.00 89.50 84 ALA A C 1
ATOM 688 O O . ALA A 1 84 ? -2.456 -1.509 -4.599 1.00 89.50 84 ALA A O 1
ATOM 689 N N . GLY A 1 85 ? -3.288 -3.384 -5.522 1.00 89.56 85 GLY A N 1
ATOM 690 C CA . GLY A 1 85 ? -2.253 -4.294 -5.020 1.00 89.56 85 GLY A CA 1
ATOM 691 C C . GLY A 1 85 ? -2.308 -4.572 -3.511 1.00 89.56 85 GLY A C 1
ATOM 692 O O . GLY A 1 85 ? -1.417 -5.231 -2.976 1.00 89.56 85 GLY A O 1
ATOM 693 N N . TYR A 1 86 ? -3.313 -4.048 -2.806 1.00 92.69 86 TYR A N 1
ATOM 694 C CA . TYR A 1 86 ? -3.646 -4.345 -1.412 1.00 92.69 86 TYR A CA 1
ATOM 695 C C . TYR A 1 86 ? -2.509 -4.193 -0.390 1.00 92.69 86 TYR A C 1
ATOM 697 O O . TYR A 1 86 ? -2.559 -4.771 0.698 1.00 92.69 86 TYR A O 1
ATOM 705 N N . THR A 1 87 ? -1.503 -3.362 -0.681 1.00 92.31 87 THR A N 1
ATOM 706 C CA . THR A 1 87 ? -0.381 -3.128 0.241 1.00 92.31 87 THR A CA 1
ATOM 707 C C . THR A 1 87 ? -0.859 -2.524 1.557 1.00 92.31 87 THR A C 1
ATOM 709 O O . THR A 1 87 ? -0.580 -3.078 2.620 1.00 92.31 87 THR A O 1
ATOM 712 N N . PHE A 1 88 ? -1.629 -1.433 1.498 1.00 93.69 88 PHE A N 1
ATOM 713 C CA . PHE A 1 88 ? -2.169 -0.827 2.712 1.00 93.69 88 PHE A CA 1
ATOM 714 C C . PHE A 1 88 ? -3.283 -1.663 3.364 1.00 93.69 88 PHE A C 1
ATOM 716 O O . PHE A 1 88 ? -3.207 -1.853 4.573 1.00 93.69 88 PHE A O 1
ATOM 723 N N . PRO A 1 89 ? -4.266 -2.234 2.637 1.00 94.75 89 PRO A N 1
ATOM 724 C CA . PRO A 1 89 ? -5.237 -3.153 3.238 1.00 94.75 89 PRO A CA 1
ATOM 725 C C . PRO A 1 89 ? -4.598 -4.305 4.025 1.00 94.75 89 PRO A C 1
ATOM 727 O O . PRO A 1 89 ? -5.006 -4.588 5.153 1.00 94.75 89 PRO A O 1
ATOM 730 N N . ARG A 1 90 ? -3.529 -4.916 3.494 1.00 93.06 90 ARG A N 1
ATOM 731 C CA . ARG A 1 90 ? -2.758 -5.945 4.208 1.00 93.06 90 ARG A CA 1
ATOM 732 C C . ARG A 1 90 ? -2.111 -5.396 5.485 1.00 93.06 90 ARG A C 1
ATOM 734 O O . ARG A 1 90 ? -2.210 -6.016 6.543 1.00 93.06 90 ARG A O 1
ATOM 741 N N . GLU A 1 91 ? -1.463 -4.234 5.403 1.00 93.75 91 GLU A N 1
ATOM 742 C CA . GLU A 1 91 ? -0.855 -3.554 6.556 1.00 93.75 91 GLU A CA 1
ATOM 743 C C . GLU A 1 91 ? -1.895 -3.175 7.626 1.00 93.75 91 GLU A C 1
ATOM 745 O O . GLU A 1 91 ? -1.655 -3.358 8.826 1.00 93.75 91 GLU A O 1
ATOM 750 N N . PHE A 1 92 ? -3.062 -2.689 7.203 1.00 95.31 92 PHE A N 1
ATOM 751 C CA . PHE A 1 92 ? -4.170 -2.295 8.064 1.00 95.31 92 PHE A CA 1
ATOM 752 C C . PHE A 1 92 ? -4.668 -3.479 8.891 1.00 95.31 92 PHE A C 1
ATOM 754 O O . PHE A 1 92 ? -4.746 -3.369 10.114 1.00 95.31 92 PHE A O 1
ATOM 761 N N . LEU A 1 93 ? -4.935 -4.624 8.254 1.00 95.25 93 LEU A N 1
ATOM 762 C CA . LEU A 1 93 ? -5.412 -5.828 8.944 1.00 95.25 93 LEU A CA 1
ATOM 763 C C . LEU A 1 93 ? -4.369 -6.388 9.922 1.00 95.25 93 LEU A C 1
ATOM 765 O O . LEU A 1 93 ? -4.725 -6.869 10.996 1.00 95.25 93 LEU A O 1
ATOM 769 N N . ARG A 1 94 ? -3.074 -6.269 9.601 1.00 94.00 94 ARG A N 1
ATOM 770 C CA . ARG A 1 94 ? -1.987 -6.628 10.526 1.00 94.00 94 ARG A CA 1
ATOM 771 C C . ARG A 1 94 ? -1.940 -5.695 11.740 1.00 94.00 94 ARG A C 1
ATOM 773 O O . ARG A 1 94 ? -1.716 -6.147 12.860 1.00 94.00 94 ARG A O 1
ATOM 780 N N . THR A 1 95 ? -2.125 -4.397 11.519 1.00 94.75 95 THR A N 1
ATOM 781 C CA . THR A 1 95 ? -2.033 -3.365 12.565 1.00 94.75 95 THR A CA 1
ATOM 782 C C . THR A 1 95 ? -3.262 -3.351 13.474 1.00 94.75 95 THR A C 1
ATOM 784 O O . THR A 1 95 ? -3.144 -3.130 14.680 1.00 94.75 95 THR A O 1
ATOM 787 N N . TYR A 1 96 ? -4.443 -3.620 12.918 1.00 96.50 96 TYR A N 1
ATOM 788 C CA . TYR A 1 96 ? -5.722 -3.595 13.621 1.00 96.50 96 TYR A CA 1
ATOM 789 C C . TYR A 1 96 ? -6.429 -4.952 13.495 1.00 96.50 96 TYR A C 1
ATOM 791 O O . TYR A 1 96 ? -7.453 -5.054 12.824 1.00 96.50 96 TYR A O 1
ATOM 799 N N . PRO A 1 97 ? -5.949 -6.004 14.183 1.00 96.25 97 PRO A N 1
ATOM 800 C CA . PRO A 1 97 ? -6.394 -7.387 13.961 1.00 96.25 97 PRO A CA 1
ATOM 801 C C . PRO A 1 97 ? -7.853 -7.671 14.354 1.00 96.25 97 PRO A C 1
ATOM 803 O O . PRO A 1 97 ? -8.359 -8.760 14.105 1.00 96.25 97 PRO A O 1
ATOM 806 N N . ARG A 1 98 ? -8.528 -6.720 15.013 1.00 97.00 98 ARG A N 1
ATOM 807 C CA . ARG A 1 98 ? -9.961 -6.798 15.346 1.00 97.00 98 ARG A CA 1
ATOM 808 C C . ARG A 1 98 ? -10.845 -5.958 14.424 1.00 97.00 98 ARG A C 1
ATOM 810 O O . ARG A 1 98 ? -12.060 -5.990 14.588 1.00 97.00 98 ARG A O 1
ATOM 817 N N . ALA A 1 99 ? -10.251 -5.178 13.524 1.00 97.88 99 ALA A N 1
ATOM 818 C CA . ALA A 1 99 ? -10.980 -4.375 12.560 1.00 97.88 99 ALA A CA 1
ATOM 819 C C . ALA A 1 99 ? -11.127 -5.127 11.233 1.00 97.88 99 ALA A C 1
ATOM 821 O O . ALA A 1 99 ? -10.338 -6.010 10.903 1.00 97.88 99 ALA A O 1
ATOM 822 N N . SER A 1 100 ? -12.137 -4.740 10.466 1.00 98.25 100 SER A N 1
ATOM 823 C CA . SER A 1 100 ? -12.363 -5.181 9.088 1.00 98.25 100 SER A CA 1
ATOM 824 C C . SER A 1 100 ? -12.081 -4.040 8.110 1.00 98.25 100 SER A C 1
ATOM 826 O O . SER A 1 100 ? -12.153 -2.866 8.482 1.00 98.25 100 SER A O 1
ATOM 828 N N . MET A 1 101 ? -11.746 -4.377 6.866 1.00 97.75 101 MET A N 1
ATOM 829 C CA . MET A 1 101 ? -11.611 -3.402 5.787 1.00 97.75 101 MET A CA 1
ATOM 830 C C . MET A 1 101 ? -12.264 -3.932 4.519 1.00 97.75 101 MET A C 1
ATOM 832 O O . MET A 1 101 ? -11.879 -4.993 4.033 1.00 97.75 101 MET A O 1
ATOM 836 N N . ASP A 1 102 ? -13.195 -3.153 3.982 1.00 98.00 102 ASP A N 1
ATOM 837 C CA . ASP A 1 102 ? -13.712 -3.336 2.633 1.00 98.00 102 ASP A CA 1
ATOM 838 C C . ASP A 1 102 ? -12.884 -2.491 1.667 1.00 98.00 102 ASP A C 1
ATOM 840 O O . ASP A 1 102 ? -12.490 -1.364 1.986 1.00 98.00 102 ASP A O 1
ATOM 844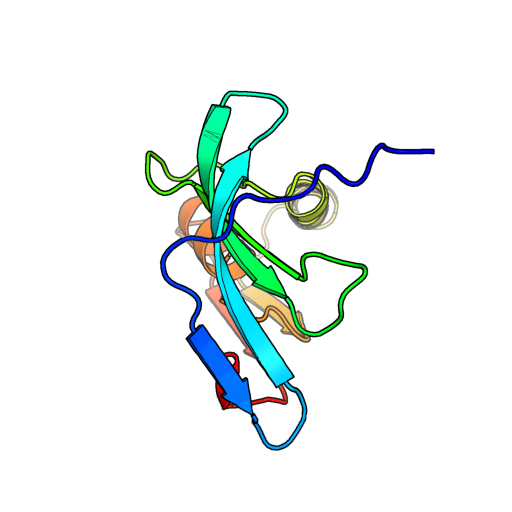 N N . VAL A 1 103 ? -12.625 -3.029 0.478 1.00 97.31 103 VAL A N 1
ATOM 845 C CA . VAL A 1 103 ? -11.872 -2.341 -0.569 1.00 97.31 103 VAL A CA 1
ATOM 846 C C . VAL A 1 103 ? -12.713 -2.293 -1.834 1.00 97.31 103 VAL A C 1
ATOM 848 O O . VAL A 1 103 ? -13.198 -3.323 -2.297 1.00 97.31 103 VAL A O 1
ATOM 851 N N . VAL A 1 104 ? -12.891 -1.096 -2.386 1.00 97.38 104 VAL A N 1
ATOM 852 C CA . VAL A 1 104 ? -13.602 -0.878 -3.648 1.00 97.38 104 VAL A CA 1
ATOM 853 C C . VAL A 1 104 ? -12.593 -0.403 -4.681 1.00 97.38 104 VAL A C 1
ATOM 855 O O . VAL A 1 104 ? -12.196 0.760 -4.676 1.00 97.38 104 VAL A O 1
ATOM 858 N N . GLU A 1 105 ? -12.192 -1.319 -5.55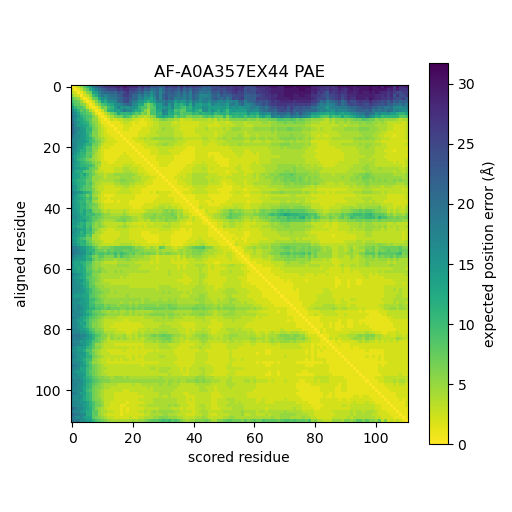7 1.00 95.25 105 GLU A N 1
ATOM 859 C CA . GLU A 1 105 ? -11.292 -1.080 -6.684 1.00 95.25 105 GLU A CA 1
ATOM 860 C C . GLU A 1 105 ? -12.078 -1.266 -7.986 1.00 95.25 105 GLU A C 1
ATOM 862 O O . GLU A 1 105 ? -12.829 -2.233 -8.126 1.00 95.25 105 GLU A O 1
ATOM 867 N N . ILE A 1 106 ? -11.959 -0.305 -8.902 1.00 96.06 106 ILE A N 1
ATOM 868 C CA . ILE A 1 106 ? -12.702 -0.317 -10.167 1.00 96.06 106 ILE A CA 1
ATOM 869 C C . ILE A 1 106 ? -12.040 -1.237 -11.192 1.00 96.06 106 ILE A C 1
ATOM 871 O O . ILE A 1 106 ? -12.730 -1.807 -12.034 1.00 96.06 106 ILE A O 1
ATOM 875 N N . ASP A 1 107 ? -10.718 -1.387 -11.111 1.00 95.19 107 ASP A N 1
ATOM 876 C CA . ASP A 1 107 ? -9.945 -2.221 -12.015 1.00 95.19 107 ASP A CA 1
ATOM 877 C C . ASP A 1 107 ? -9.794 -3.647 -11.452 1.00 95.19 107 ASP A C 1
ATOM 879 O O . ASP A 1 107 ? -8.977 -3.871 -10.554 1.00 95.19 107 ASP A O 1
ATOM 883 N N . PRO A 1 108 ? -10.520 -4.653 -11.980 1.00 92.38 108 PRO A N 1
ATOM 884 C CA . PRO A 1 108 ? -10.410 -6.029 -11.496 1.00 92.38 108 PRO A CA 1
ATOM 885 C C . PRO A 1 108 ? -9.028 -6.652 -11.751 1.00 92.38 108 PRO A C 1
ATOM 887 O O . PRO A 1 108 ? -8.716 -7.688 -11.175 1.00 92.38 108 PRO A O 1
ATOM 890 N N . GLY A 1 109 ? -8.184 -6.058 -12.604 1.00 91.38 109 GLY A N 1
ATOM 891 C CA . GLY A 1 109 ? -6.796 -6.494 -12.770 1.00 91.38 109 GLY A CA 1
ATOM 892 C C . GLY A 1 109 ? -5.846 -5.972 -11.684 1.00 91.38 109 GLY A C 1
ATOM 893 O O . GLY A 1 109 ? -4.677 -6.353 -11.674 1.00 91.38 109 GLY A O 1
ATOM 894 N N . MET A 1 110 ? -6.324 -5.109 -10.778 1.00 90.38 110 MET A N 1
ATOM 895 C CA . MET A 1 110 ? -5.563 -4.556 -9.645 1.00 90.38 110 MET A CA 1
ATOM 896 C C . MET A 1 110 ? -5.884 -5.198 -8.290 1.00 90.38 110 MET A C 1
ATOM 898 O O . MET A 1 110 ? -5.329 -4.766 -7.269 1.00 90.38 110 MET A O 1
ATOM 902 N N . THR A 1 111 ? -6.769 -6.197 -8.282 1.00 83.00 111 THR A N 1
ATOM 903 C CA . THR A 1 111 ? -7.202 -6.958 -7.101 1.00 83.00 111 THR A CA 1
AT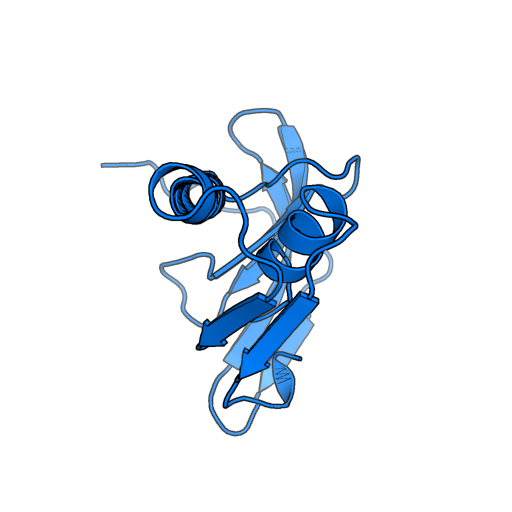OM 904 C C . THR A 1 111 ? -6.487 -8.297 -6.997 1.00 83.00 111 THR A C 1
ATOM 906 O O . THR A 1 111 ? -6.439 -8.998 -8.030 1.00 83.00 111 THR A O 1
#

Sequence (111 aa):
LADYAQFRLAALNDIDTEYNRIRIFETTDPENLRPLRVMMIDPYFVQSAIYLDGDDPALKYSRFYHLARHYNPDFASALMIGGAGYTFPREFLRTYPRASMDVVEIDPGMT

Solvent-accessible surface area (backbone atoms only — not comparable to full-atom values): 6821 Å² total; per-residue (Å²): 135,81,80,82,73,82,70,63,83,39,79,77,45,79,45,80,49,98,80,45,51,39,37,35,31,32,34,57,40,89,90,79,67,45,49,28,40,40,34,26,65,56,98,84,54,78,77,33,46,39,39,76,85,52,89,62,78,60,49,71,72,62,62,60,63,59,54,52,45,75,81,44,69,84,62,53,65,47,80,41,82,42,61,54,71,41,53,60,63,54,51,47,43,69,75,36,75,82,38,49,74,50,70,51,59,90,47,75,82,41,109

Mean predicted aligned error: 5.32 Å

Secondary structure (DSSP, 8-state):
------PPPEEEEEEE-SS-EEEEEEEE-TTT--EEEEEESSSS---EEEESS-SSBSSGGGGGGGGHHHH-TT--EEEEE--GGGHHHHHHHHH-TT-EEEEE-S-GGG-

Foldseek 3Di:
DDDPDDFDWDPWDWDDFPVFTKIWTWGADPVPRFIKIFIDRDPPDTPAMDGPVDLDGPDPVLVVVCCVCVVPVPAQEEEAEACFLVSSVVVVCVVCVRHYYHYHHPTPVRD

Nearest PDB structures (foldseek):
  8cht-assembly2_B  TM=3.567E-01  e=6.871E-02  Homo sapiens
  8cht-assembly4_D  TM=3.808E-01  e=2.279E-01  Homo sapiens
  8c7g-assembly1_A  TM=5.726E-01  e=4.155E+00  Drosophila melanogaster
  5v4w-assembly1_A  TM=2.768E-01  e=7.560E-01  Homo sapiens
  3k44-assembly4_D  TM=3.750E-01  e=3.662E+00  Drosophila melanogaster

Radius of gyration: 15.09 Å; Cα contacts (8 Å, |Δi|>4): 178; chains: 1; bounding box: 34×28×38 Å